Protein AF-A0A7G5ZMP6-F1 (afdb_monomer_lite)

Radius of gyration: 15.86 Å; chains: 1; bounding box: 44×34×43 Å

Secondary structure (DSSP, 8-state):
--------SSPPPTT----------PPTTPPP--EEEEEESS-EEEEEEEEEPPTT---SEEEEEEE-SS-EEEEEE--BTTEEEEEEEEE-SEEEEEEEE-TTSPPS-S-S--

pLDDT: mean 84.93, std 12.76, range [33.41, 96.06]

Sequence (114 aa):
MSGVVIALDDPVTVGETTLLEFTETFPAGYPPRQSAWHATSRPARETLIWVLFHPDAQPSWCEEYTETDDEYASVMRAVRSGSVHVARHGCGPGVLGVRWGYDADPKPGHSRDE

Foldseek 3Di:
DDDDDDDDPDDDDPPDDDDDDDDDDDDPPDDDAQKDKDADAAFDQKDKDKDAADPVGQFPWKKKWWDAPVDTDMDTDDDDPRMDMDMDGRHDNTMTMMGTHHPPDDDPDPDPPD

Structure (mmCIF, N/CA/C/O backbone):
data_AF-A0A7G5ZMP6-F1
#
_entry.id   AF-A0A7G5ZMP6-F1
#
loop_
_atom_site.group_PDB
_atom_site.id
_atom_site.type_symbol
_atom_site.label_atom_id
_atom_site.label_alt_id
_atom_site.label_comp_id
_atom_site.label_asym_id
_atom_site.label_entity_id
_atom_site.label_seq_id
_atom_site.pdbx_PDB_ins_code
_atom_site.Cartn_x
_atom_site.Cartn_y
_atom_site.Cartn_z
_atom_site.occupancy
_atom_site.B_iso_or_equiv
_atom_site.auth_seq_id
_atom_site.auth_comp_id
_atom_site.auth_asym_id
_atom_site.auth_atom_id
_atom_site.pdbx_PDB_model_num
ATOM 1 N N . MET A 1 1 ? -6.797 8.484 -9.911 1.00 48.75 1 MET A N 1
ATOM 2 C CA . MET A 1 1 ? -6.610 7.460 -8.865 1.00 48.75 1 MET A CA 1
ATOM 3 C C . MET A 1 1 ? -7.912 6.683 -8.769 1.00 48.75 1 MET A C 1
ATOM 5 O O . MET A 1 1 ? -8.960 7.312 -8.746 1.00 48.75 1 MET A O 1
ATOM 9 N N . SER A 1 2 ? -7.871 5.358 -8.819 1.00 62.59 2 SER A N 1
ATOM 10 C CA . SER A 1 2 ? -9.055 4.496 -8.708 1.00 62.59 2 SER A CA 1
ATOM 11 C C . SER A 1 2 ? -8.885 3.636 -7.464 1.00 62.59 2 SER A C 1
ATOM 13 O O . SER A 1 2 ? -7.859 2.969 -7.347 1.00 62.59 2 SER A O 1
ATOM 15 N N . GLY A 1 3 ? -9.853 3.680 -6.555 1.00 69.44 3 GLY A N 1
ATOM 16 C CA . GLY A 1 3 ? -9.887 2.870 -5.341 1.00 69.44 3 GLY A CA 1
ATOM 17 C C . GLY A 1 3 ? -11.291 2.319 -5.120 1.00 69.44 3 GLY A C 1
ATOM 18 O O . GLY A 1 3 ? -12.255 2.830 -5.693 1.00 69.44 3 GLY A O 1
ATOM 19 N N . VAL A 1 4 ? -11.392 1.272 -4.309 1.00 78.44 4 VAL A N 1
ATOM 20 C CA . VAL A 1 4 ? -12.668 0.709 -3.865 1.00 78.44 4 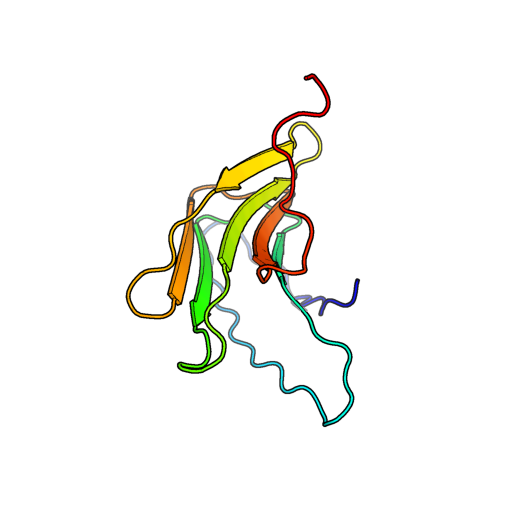VAL A CA 1
ATOM 21 C C . VAL A 1 4 ? -12.960 1.236 -2.467 1.00 78.44 4 VAL A C 1
ATOM 23 O O . VAL A 1 4 ? -12.108 1.179 -1.583 1.00 78.44 4 VAL A O 1
ATOM 26 N N . VAL A 1 5 ? -14.168 1.764 -2.275 1.00 82.81 5 VAL A N 1
ATOM 27 C CA . VAL A 1 5 ? -14.668 2.130 -0.949 1.00 82.81 5 VAL A CA 1
ATOM 28 C C . VAL A 1 5 ? -15.420 0.932 -0.399 1.00 82.81 5 VAL A C 1
ATOM 30 O O . VAL A 1 5 ? -16.399 0.488 -0.997 1.00 82.81 5 VAL A O 1
ATOM 33 N N . ILE A 1 6 ? -14.963 0.423 0.741 1.00 81.38 6 ILE A N 1
ATOM 34 C CA . ILE A 1 6 ? -15.673 -0.607 1.492 1.00 81.38 6 ILE A CA 1
ATOM 35 C C . ILE A 1 6 ? -16.401 0.096 2.633 1.00 81.38 6 ILE A C 1
ATOM 37 O O . ILE A 1 6 ? -15.770 0.608 3.556 1.00 81.38 6 ILE A O 1
ATOM 41 N N . ALA A 1 7 ? -17.726 0.150 2.538 1.00 85.19 7 ALA A N 1
ATOM 42 C CA . ALA A 1 7 ? -18.590 0.627 3.607 1.00 85.19 7 ALA A CA 1
ATOM 43 C C . ALA A 1 7 ? -19.211 -0.580 4.310 1.00 85.19 7 ALA A C 1
ATOM 45 O O . ALA A 1 7 ? -19.659 -1.518 3.655 1.00 85.19 7 ALA A O 1
ATOM 46 N N . LEU A 1 8 ? -19.212 -0.552 5.638 1.00 83.69 8 LEU A N 1
ATOM 47 C CA . LEU A 1 8 ? -19.947 -1.522 6.436 1.00 83.69 8 LEU A CA 1
ATOM 48 C C . LEU A 1 8 ? -21.384 -1.026 6.580 1.00 83.69 8 LEU A C 1
ATOM 50 O O . LEU A 1 8 ? -21.587 0.157 6.863 1.00 83.69 8 LEU A O 1
ATOM 54 N N . ASP A 1 9 ? -22.353 -1.921 6.388 1.00 85.88 9 ASP A N 1
ATOM 55 C CA . ASP A 1 9 ? -23.774 -1.598 6.561 1.00 85.88 9 ASP A CA 1
ATOM 56 C C . ASP A 1 9 ? -24.070 -1.168 8.008 1.00 85.88 9 ASP A C 1
ATOM 58 O O . ASP A 1 9 ? -24.819 -0.219 8.239 1.00 85.88 9 ASP A O 1
ATOM 62 N N . ASP A 1 10 ? -23.395 -1.809 8.967 1.00 86.94 10 ASP A N 1
ATOM 63 C CA . ASP A 1 10 ? -23.446 -1.492 10.391 1.00 86.94 10 ASP A CA 1
ATOM 64 C C . ASP A 1 10 ? -22.084 -0.983 10.906 1.00 86.94 10 ASP A C 1
ATOM 66 O O . ASP A 1 10 ? -21.024 -1.459 10.481 1.00 86.94 10 ASP A O 1
ATOM 70 N N . PRO A 1 11 ? -22.063 -0.021 11.847 1.00 83.19 11 PRO A N 1
ATOM 71 C CA . PRO A 1 11 ? -20.820 0.481 12.416 1.00 83.19 11 PRO A CA 1
ATOM 72 C C . PRO A 1 11 ? -20.165 -0.548 13.348 1.00 83.19 11 PRO A C 1
ATOM 74 O O . PRO A 1 11 ? -20.817 -1.087 14.236 1.00 83.19 11 PRO A O 1
ATOM 77 N N . VAL A 1 12 ? -18.842 -0.715 13.243 1.00 81.62 12 VAL A N 1
ATOM 78 C CA . VAL A 1 12 ? -18.056 -1.453 14.250 1.00 81.62 12 VAL A CA 1
ATOM 79 C C . VAL A 1 12 ? -17.993 -0.633 15.537 1.00 81.62 12 VAL A C 1
ATOM 81 O O . VAL A 1 12 ? -17.542 0.521 15.523 1.00 81.62 12 VAL A O 1
ATOM 84 N N . THR A 1 13 ? -18.443 -1.213 16.648 1.00 84.12 13 THR A N 1
ATOM 85 C CA . THR A 1 13 ? -18.421 -0.566 17.963 1.00 84.12 13 THR A CA 1
ATOM 86 C C . THR A 1 13 ? -17.115 -0.843 18.717 1.00 84.12 13 THR A C 1
ATOM 88 O O . THR A 1 13 ? -16.292 -1.675 18.329 1.00 84.12 13 THR A O 1
ATOM 91 N N . VAL A 1 14 ? -16.862 -0.088 19.791 1.00 80.12 14 VAL A N 1
ATOM 92 C CA . VAL A 1 14 ? -15.628 -0.225 20.581 1.00 80.12 14 VAL A CA 1
ATOM 93 C C . VAL A 1 14 ? -15.538 -1.633 21.174 1.00 80.12 14 VAL A C 1
ATOM 95 O O . VAL A 1 14 ? -16.412 -2.047 21.929 1.00 80.12 14 VAL A O 1
ATOM 98 N N . GLY A 1 15 ? -14.443 -2.336 20.878 1.00 82.25 15 GLY A N 1
ATOM 99 C CA . GLY A 1 15 ? -14.194 -3.704 21.347 1.00 82.25 15 GLY A CA 1
ATOM 100 C C . GLY A 1 15 ? -14.573 -4.792 20.340 1.00 82.25 15 GLY A C 1
ATOM 101 O O . GLY A 1 15 ? -14.169 -5.938 20.521 1.00 82.25 15 GLY A O 1
ATOM 102 N N . GLU A 1 16 ? -15.274 -4.445 19.261 1.00 82.88 16 GLU A N 1
ATOM 103 C CA . GLU A 1 16 ? -15.571 -5.373 18.171 1.00 82.88 16 GLU A CA 1
ATOM 104 C C . GLU A 1 16 ? -14.413 -5.464 17.170 1.00 82.88 16 GLU A C 1
ATOM 106 O O . GLU A 1 16 ? -13.534 -4.604 17.095 1.00 82.88 16 GLU A O 1
ATOM 111 N N . THR A 1 17 ? -14.386 -6.559 16.410 1.00 80.62 17 THR A N 1
ATOM 112 C CA . THR A 1 17 ? -13.385 -6.813 15.369 1.00 80.62 17 THR A CA 1
ATOM 113 C C . THR A 1 17 ? -14.098 -7.135 14.065 1.00 80.62 17 THR A C 1
ATOM 115 O O . THR A 1 17 ? -15.032 -7.930 14.039 1.00 80.62 17 THR A O 1
ATOM 118 N N . THR A 1 18 ? -13.641 -6.534 12.971 1.00 80.38 18 THR A N 1
ATOM 119 C CA . THR A 1 18 ? -14.083 -6.847 11.609 1.00 80.38 18 THR A CA 1
ATOM 120 C C . THR A 1 18 ? -12.852 -7.092 10.750 1.00 80.38 18 THR A C 1
ATOM 122 O O . THR A 1 18 ? -11.877 -6.349 10.846 1.00 80.38 18 THR A O 1
ATOM 125 N N . LEU A 1 19 ? -12.898 -8.142 9.930 1.00 80.06 19 LEU A N 1
ATOM 126 C CA . LEU A 1 19 ? -11.870 -8.457 8.943 1.00 80.06 19 LEU A CA 1
ATOM 127 C C . LEU A 1 19 ? -12.457 -8.260 7.548 1.00 80.06 19 LEU A C 1
ATOM 129 O O . LEU A 1 19 ? -13.545 -8.752 7.255 1.00 80.06 19 LEU A O 1
ATOM 133 N N . LEU A 1 20 ? -11.722 -7.542 6.703 1.00 76.56 20 LEU A N 1
ATOM 134 C CA . LEU A 1 20 ? -12.056 -7.318 5.303 1.00 76.56 20 LEU A CA 1
ATOM 135 C C . LEU A 1 20 ? -10.963 -7.946 4.442 1.00 76.56 20 LEU A C 1
ATOM 137 O O . LEU A 1 20 ? -9.807 -7.535 4.515 1.00 76.56 20 LEU A O 1
ATOM 141 N N . GLU A 1 21 ? -11.340 -8.922 3.623 1.00 78.25 21 GLU A N 1
ATOM 142 C CA . GLU A 1 21 ? -10.478 -9.510 2.601 1.00 78.25 21 GLU A CA 1
ATOM 143 C C . GLU A 1 21 ? -11.107 -9.249 1.233 1.00 78.25 21 GLU A C 1
ATOM 145 O O . GLU A 1 21 ? -12.290 -9.518 1.018 1.00 78.25 21 GLU A O 1
ATOM 150 N N . PHE A 1 22 ? -10.329 -8.694 0.308 1.00 74.50 22 PHE A N 1
ATOM 151 C CA . PHE A 1 22 ? -10.774 -8.439 -1.056 1.00 74.50 22 PHE A CA 1
ATOM 152 C C . PHE A 1 22 ? -9.651 -8.753 -2.042 1.00 74.50 22 PHE A C 1
ATOM 154 O O . PHE A 1 22 ? -8.470 -8.635 -1.728 1.00 74.50 22 PHE A O 1
ATOM 161 N N . THR A 1 23 ? -10.031 -9.158 -3.253 1.00 79.94 23 THR A N 1
ATOM 162 C CA . THR A 1 23 ? -9.107 -9.405 -4.364 1.00 79.94 23 THR A CA 1
ATOM 163 C C . THR A 1 23 ? -9.548 -8.571 -5.559 1.00 79.94 23 THR A C 1
ATOM 165 O O . THR A 1 23 ? -10.687 -8.686 -6.009 1.00 79.94 23 THR A O 1
ATOM 168 N N . GLU A 1 24 ? -8.648 -7.747 -6.096 1.00 77.25 24 GLU A N 1
ATOM 169 C CA . GLU A 1 24 ? -8.877 -7.007 -7.341 1.00 77.25 24 GLU A CA 1
ATOM 170 C C . GLU A 1 24 ? -8.222 -7.749 -8.512 1.00 77.25 24 GLU A C 1
ATOM 172 O O . GLU A 1 24 ? -7.032 -8.054 -8.481 1.00 77.25 24 GLU A O 1
ATOM 177 N N . THR A 1 25 ? -8.991 -8.033 -9.566 1.00 81.12 25 THR A N 1
ATOM 178 C CA . THR A 1 25 ? -8.463 -8.565 -10.833 1.00 81.12 25 THR A CA 1
ATOM 179 C C . THR A 1 25 ? -8.628 -7.514 -11.920 1.00 81.12 25 THR A C 1
ATOM 181 O O . THR A 1 25 ? -9.737 -7.042 -12.168 1.00 81.12 25 THR A O 1
ATOM 184 N N . PHE A 1 26 ? -7.532 -7.156 -12.588 1.00 78.81 26 PHE A N 1
ATOM 185 C CA . PHE A 1 26 ? -7.547 -6.168 -13.665 1.00 78.81 26 PHE A CA 1
ATOM 186 C C . PHE A 1 26 ? -7.639 -6.847 -15.036 1.00 78.81 26 PHE A C 1
ATOM 188 O O . PHE A 1 26 ? -6.896 -7.798 -15.291 1.00 78.81 26 PHE A O 1
ATOM 195 N N . PRO A 1 27 ? -8.521 -6.377 -15.937 1.00 83.38 27 PRO A N 1
ATOM 196 C CA . PRO A 1 27 ? -8.598 -6.908 -17.292 1.00 83.38 27 PRO A CA 1
ATOM 197 C C . PRO A 1 27 ? -7.371 -6.508 -18.125 1.00 83.38 27 PRO A C 1
ATOM 199 O O . PRO A 1 27 ? -6.655 -5.555 -17.812 1.00 83.38 27 PRO A O 1
ATOM 202 N N . ALA A 1 28 ? -7.154 -7.209 -19.240 1.00 84.75 28 ALA A N 1
ATOM 203 C CA . ALA A 1 28 ? -6.121 -6.836 -20.202 1.00 84.75 28 ALA A CA 1
ATOM 204 C C . ALA A 1 28 ? -6.331 -5.397 -20.713 1.00 84.75 28 ALA A C 1
ATOM 206 O O . ALA A 1 28 ? -7.455 -4.989 -21.006 1.00 84.75 28 ALA A O 1
ATOM 207 N N . GLY A 1 29 ? -5.243 -4.630 -20.819 1.00 82.12 29 GLY A N 1
ATOM 208 C CA . GLY A 1 29 ? -5.285 -3.223 -21.230 1.00 82.12 29 GLY A CA 1
ATOM 209 C C . GLY A 1 29 ? -5.687 -2.242 -20.123 1.00 82.12 29 GLY A C 1
ATOM 210 O O . GLY A 1 29 ? -5.735 -1.040 -20.380 1.00 82.12 29 GLY A O 1
ATOM 211 N N . TYR A 1 30 ? -5.946 -2.716 -18.896 1.00 77.00 30 TYR A N 1
ATOM 212 C CA . TYR A 1 30 ? -6.099 -1.821 -17.752 1.00 77.00 30 TYR A CA 1
ATOM 213 C C . TYR A 1 30 ? -4.790 -1.042 -17.516 1.00 77.00 30 TYR A C 1
ATOM 215 O O . TYR A 1 30 ? -3.713 -1.633 -17.646 1.00 77.00 30 TYR A O 1
ATOM 223 N N . PRO A 1 31 ? -4.846 0.263 -17.185 1.00 79.00 31 PRO A N 1
ATOM 224 C CA . PRO A 1 31 ? -3.639 1.054 -16.983 1.00 79.00 31 PRO A CA 1
ATOM 225 C C . PRO A 1 31 ? -2.722 0.439 -15.918 1.00 79.00 31 PRO A C 1
ATOM 227 O O . PRO A 1 31 ? -3.225 -0.027 -14.888 1.00 79.00 31 PRO A O 1
ATOM 230 N N . PRO A 1 32 ? -1.392 0.460 -16.118 1.00 79.31 32 PRO A N 1
ATOM 231 C CA . PRO A 1 32 ? -0.464 -0.021 -15.109 1.00 79.31 32 PRO A CA 1
ATOM 232 C C . PRO A 1 32 ? -0.648 0.784 -13.820 1.00 79.31 32 PRO A C 1
ATOM 234 O O . PRO A 1 32 ? -0.687 2.015 -13.833 1.00 79.31 32 PRO A O 1
ATOM 237 N N . ARG A 1 33 ? -0.769 0.077 -12.696 1.00 84.62 33 ARG A N 1
ATOM 238 C CA . ARG A 1 33 ? -0.724 0.669 -11.360 1.00 84.62 33 ARG A CA 1
ATOM 239 C C . ARG A 1 33 ? 0.616 0.322 -10.735 1.00 84.62 33 ARG A C 1
ATOM 241 O O . ARG A 1 33 ? 0.985 -0.847 -10.679 1.00 84.62 33 ARG A O 1
ATOM 248 N N . GLN A 1 34 ? 1.314 1.342 -10.256 1.00 90.81 34 GLN A N 1
ATOM 249 C CA . GLN A 1 34 ? 2.581 1.190 -9.544 1.00 90.81 34 GLN A CA 1
ATOM 250 C C . GLN A 1 34 ? 2.450 1.616 -8.077 1.00 90.81 34 GLN A C 1
ATOM 252 O O . GLN A 1 34 ? 3.364 2.181 -7.479 1.00 90.81 34 GLN A O 1
ATOM 257 N N . SER A 1 35 ? 1.263 1.407 -7.508 1.00 92.50 35 SER A N 1
ATOM 258 C CA . SER A 1 35 ? 0.991 1.668 -6.104 1.00 92.50 35 SER A CA 1
ATOM 259 C C . SER A 1 35 ? -0.117 0.772 -5.557 1.00 92.50 35 SER A C 1
ATOM 261 O O . SER A 1 35 ? -1.011 0.335 -6.284 1.00 92.50 35 SER A O 1
ATOM 263 N N . ALA A 1 36 ? -0.044 0.524 -4.253 1.00 91.94 36 ALA A N 1
ATOM 264 C CA . ALA A 1 36 ? -1.059 -0.120 -3.436 1.00 91.94 36 ALA A CA 1
ATOM 265 C C . ALA A 1 36 ? -1.195 0.689 -2.144 1.00 91.94 36 ALA A C 1
ATOM 267 O O . ALA A 1 36 ? -0.192 1.028 -1.518 1.00 91.94 36 ALA A O 1
ATOM 268 N N . TRP A 1 37 ? -2.416 1.032 -1.753 1.00 92.62 37 TRP A N 1
ATOM 269 C CA . TRP A 1 37 ? -2.661 1.872 -0.585 1.00 92.62 37 TRP A CA 1
ATOM 270 C C . TRP A 1 37 ? -3.986 1.518 0.075 1.00 92.62 37 TRP A C 1
ATOM 272 O O . TRP A 1 37 ? -4.882 0.955 -0.551 1.00 92.62 37 TRP A O 1
ATOM 282 N N . HIS A 1 38 ? -4.093 1.864 1.351 1.00 90.94 38 HIS A N 1
ATOM 283 C CA . HIS A 1 38 ? -5.307 1.749 2.135 1.00 90.94 38 HIS A CA 1
ATOM 284 C C . HIS A 1 38 ? -5.548 3.070 2.861 1.00 90.94 38 HIS A C 1
ATOM 286 O O . HIS A 1 38 ? -4.666 3.563 3.568 1.00 90.94 38 HIS A O 1
ATOM 292 N N . ALA A 1 39 ? -6.735 3.642 2.665 1.00 91.25 39 ALA A N 1
ATOM 293 C CA . ALA A 1 39 ? -7.180 4.832 3.373 1.00 91.25 39 ALA A CA 1
ATOM 294 C C . ALA A 1 39 ? -8.220 4.439 4.419 1.00 91.25 39 ALA A C 1
ATOM 296 O O . ALA A 1 39 ? -9.156 3.699 4.115 1.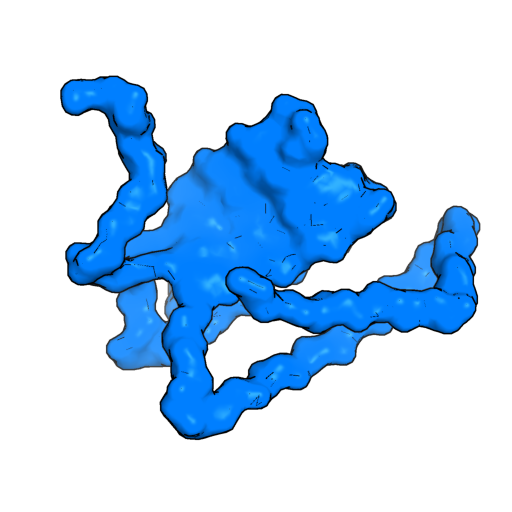00 91.25 39 ALA A O 1
ATOM 297 N N . THR A 1 40 ? -8.075 4.968 5.629 1.00 88.56 40 THR A N 1
ATOM 298 C CA . THR A 1 40 ? -9.034 4.768 6.712 1.00 88.56 40 THR A CA 1
ATOM 299 C C . THR A 1 40 ? -9.502 6.107 7.265 1.00 88.56 40 THR A C 1
ATOM 301 O O . THR A 1 40 ? -8.708 7.015 7.510 1.00 88.56 40 THR A O 1
ATOM 304 N N . SER A 1 41 ? -10.809 6.231 7.492 1.00 87.50 41 SER A N 1
ATOM 305 C CA . SER A 1 41 ? -11.419 7.413 8.110 1.00 87.50 41 SER A CA 1
ATOM 306 C C . SER A 1 41 ? -11.412 7.359 9.642 1.00 87.50 41 SER A C 1
ATOM 308 O O . SER A 1 41 ? -11.830 8.311 10.298 1.00 87.50 41 SER A O 1
ATOM 310 N N . ARG A 1 42 ? -10.984 6.235 10.229 1.00 83.81 42 ARG A N 1
ATOM 311 C CA . ARG A 1 42 ? -10.872 6.025 11.678 1.00 83.81 42 ARG A CA 1
ATOM 312 C C . ARG A 1 42 ? -9.536 5.356 12.011 1.00 83.81 42 ARG A C 1
ATOM 314 O O . ARG A 1 42 ? -9.027 4.612 11.175 1.00 83.81 42 ARG A O 1
ATOM 321 N N . PRO A 1 43 ? -8.987 5.553 13.221 1.00 84.31 43 PRO A N 1
ATOM 322 C CA . PRO A 1 43 ? -7.799 4.824 13.645 1.00 84.31 43 PRO A CA 1
ATOM 323 C C . PRO A 1 43 ? -8.015 3.310 13.554 1.00 84.31 43 PRO A C 1
ATOM 325 O O . PRO A 1 43 ? -8.916 2.757 14.189 1.00 84.31 43 PRO A O 1
ATOM 328 N N . ALA A 1 44 ? -7.178 2.642 12.770 1.00 84.88 44 ALA A N 1
ATOM 329 C CA . ALA A 1 44 ? -7.063 1.197 12.734 1.00 84.88 44 ALA A CA 1
ATOM 330 C C . ALA A 1 44 ? -5.988 0.754 13.731 1.00 84.88 44 ALA A C 1
ATOM 332 O O . ALA A 1 44 ? -4.927 1.374 13.857 1.00 84.88 44 ALA A O 1
ATOM 333 N N . ARG A 1 45 ? -6.237 -0.353 14.441 1.00 85.25 45 ARG A N 1
ATOM 334 C CA . ARG A 1 45 ? -5.242 -0.926 15.361 1.00 85.25 45 ARG A CA 1
ATOM 335 C C . ARG A 1 45 ? -3.960 -1.300 14.621 1.00 85.25 45 ARG A C 1
ATOM 337 O O . ARG A 1 45 ? -2.869 -1.065 15.137 1.00 85.25 45 ARG A O 1
ATOM 344 N N . GLU A 1 46 ? -4.108 -1.876 13.437 1.00 87.88 46 GLU A N 1
ATOM 345 C CA . GLU A 1 46 ? -3.019 -2.272 12.559 1.00 87.88 46 GLU A CA 1
ATOM 346 C C . GLU A 1 46 ? -3.487 -2.218 11.103 1.00 87.88 46 GLU A C 1
ATOM 348 O O . GLU A 1 46 ? -4.608 -2.624 10.800 1.00 87.88 46 GLU A O 1
ATOM 353 N N . THR A 1 47 ? -2.613 -1.738 10.221 1.00 89.38 47 THR A N 1
ATOM 354 C CA . THR A 1 47 ? -2.782 -1.799 8.768 1.00 89.38 47 THR A CA 1
ATOM 355 C C . THR A 1 47 ? -1.528 -2.411 8.163 1.00 89.38 47 THR A C 1
ATOM 357 O O . THR A 1 47 ? -0.410 -1.994 8.482 1.00 89.38 47 THR A O 1
ATOM 360 N N . LEU A 1 48 ? -1.721 -3.380 7.272 1.00 91.25 48 LEU A N 1
ATOM 361 C CA . LEU A 1 48 ? -0.662 -4.101 6.580 1.00 91.25 48 LEU A CA 1
ATOM 362 C C . LEU A 1 48 ? -0.890 -4.019 5.073 1.00 91.25 48 LEU A C 1
ATOM 364 O O . LEU A 1 48 ? -1.988 -4.289 4.593 1.00 91.25 48 LEU A O 1
ATOM 368 N N . ILE A 1 49 ? 0.160 -3.681 4.327 1.00 93.12 49 ILE A N 1
ATOM 369 C CA . ILE A 1 49 ? 0.186 -3.804 2.869 1.00 93.12 49 ILE A CA 1
ATOM 370 C C . ILE A 1 49 ? 1.374 -4.683 2.500 1.00 93.12 49 ILE A C 1
ATOM 372 O O . ILE A 1 49 ? 2.521 -4.391 2.846 1.00 93.12 49 ILE A O 1
ATOM 376 N N . TRP A 1 50 ? 1.089 -5.756 1.770 1.00 94.38 50 TRP A N 1
ATOM 377 C CA . TRP A 1 50 ? 2.090 -6.647 1.208 1.00 94.38 50 TRP A CA 1
ATOM 378 C C . TRP A 1 50 ? 1.913 -6.704 -0.304 1.00 94.38 50 TRP A C 1
ATOM 380 O O . TRP A 1 50 ? 0.847 -7.060 -0.800 1.00 94.38 50 TRP A O 1
ATOM 390 N N . VAL A 1 51 ? 2.963 -6.331 -1.031 1.00 93.81 51 VAL A N 1
ATOM 391 C CA . VAL A 1 51 ? 2.989 -6.386 -2.493 1.00 93.81 51 VAL A CA 1
ATOM 392 C C . VAL A 1 51 ? 3.985 -7.455 -2.914 1.00 93.81 51 VAL A C 1
ATOM 394 O O . VAL A 1 51 ? 5.165 -7.377 -2.564 1.00 93.81 51 VAL A O 1
ATOM 397 N N . LEU A 1 52 ? 3.503 -8.444 -3.667 1.00 94.50 52 LEU A N 1
ATOM 398 C CA . LEU A 1 52 ? 4.317 -9.473 -4.308 1.00 94.50 52 LEU A CA 1
ATOM 399 C C . LEU A 1 52 ? 4.523 -9.102 -5.780 1.00 94.50 52 LEU A C 1
ATOM 401 O O . LEU A 1 52 ? 3.557 -8.945 -6.526 1.00 94.50 52 LEU A O 1
ATOM 405 N N . PHE A 1 53 ? 5.777 -8.973 -6.198 1.00 93.00 53 PHE A N 1
ATOM 406 C CA . PHE A 1 53 ? 6.135 -8.635 -7.570 1.00 93.00 53 PHE A CA 1
ATOM 407 C C . PHE A 1 53 ? 6.349 -9.894 -8.406 1.00 93.00 53 PHE A C 1
ATOM 409 O O . PHE A 1 53 ? 6.868 -10.903 -7.924 1.00 93.00 53 PHE A O 1
ATOM 416 N N . HIS A 1 54 ? 5.997 -9.814 -9.689 1.00 91.12 54 HIS A N 1
ATOM 417 C CA . HIS A 1 54 ? 6.328 -10.864 -10.648 1.00 91.12 54 HIS A CA 1
ATOM 418 C C . HIS A 1 54 ? 7.861 -11.040 -10.720 1.00 91.12 54 HIS A C 1
ATOM 420 O O . HIS A 1 54 ? 8.579 -10.034 -10.704 1.00 91.12 54 HIS A O 1
ATOM 426 N N . PRO A 1 55 ? 8.394 -12.276 -10.817 1.00 92.19 55 PRO A N 1
ATOM 427 C CA . PRO A 1 55 ? 9.841 -12.520 -10.848 1.00 92.19 55 PRO A CA 1
ATOM 428 C C . PRO A 1 55 ? 10.561 -11.738 -11.955 1.00 92.19 55 PRO A C 1
ATOM 430 O O . PRO A 1 55 ? 11.640 -11.207 -11.710 1.00 92.19 55 PRO A O 1
ATOM 433 N N . ASP A 1 56 ? 9.921 -11.580 -13.115 1.00 92.56 56 ASP A N 1
ATOM 434 C CA . ASP A 1 56 ? 10.482 -10.859 -14.271 1.00 92.56 56 ASP A CA 1
ATOM 435 C C . ASP A 1 56 ? 10.185 -9.347 -14.285 1.00 92.56 56 ASP A C 1
ATOM 437 O O . ASP A 1 56 ? 10.542 -8.657 -15.236 1.00 92.56 56 ASP A O 1
ATOM 441 N N . ALA A 1 57 ? 9.508 -8.816 -13.262 1.00 89.69 57 ALA A N 1
ATOM 442 C CA . ALA A 1 57 ? 9.117 -7.404 -13.190 1.00 89.69 57 ALA A CA 1
ATOM 443 C C . ALA A 1 57 ? 9.386 -6.804 -11.801 1.00 89.69 57 ALA A C 1
ATOM 445 O O . ALA A 1 57 ? 8.535 -6.119 -11.225 1.00 89.69 57 ALA A O 1
ATOM 446 N N . GLN A 1 58 ? 10.576 -7.077 -11.260 1.00 93.75 58 GLN A N 1
ATOM 447 C CA . GLN A 1 58 ? 11.039 -6.485 -10.004 1.00 93.75 58 GLN A CA 1
ATOM 448 C C . GLN A 1 58 ? 11.221 -4.968 -10.161 1.00 93.75 58 GLN A C 1
ATOM 450 O O . GLN A 1 58 ? 11.834 -4.534 -11.139 1.00 93.75 58 GLN A O 1
ATOM 455 N N . PRO A 1 59 ? 10.709 -4.147 -9.230 1.00 95.00 59 PRO A N 1
ATOM 456 C CA . PRO A 1 59 ? 10.869 -2.705 -9.319 1.00 95.00 59 PRO A CA 1
ATOM 457 C C . PRO A 1 59 ? 12.293 -2.283 -8.947 1.00 95.00 59 PRO A C 1
ATOM 459 O O . PRO A 1 59 ? 12.934 -2.867 -8.071 1.00 95.00 59 PRO A O 1
ATOM 462 N N . SER A 1 60 ? 12.762 -1.212 -9.576 1.00 93.81 60 SER A N 1
ATOM 463 C CA . SER A 1 60 ? 14.062 -0.597 -9.292 1.00 93.81 60 SER A CA 1
ATOM 464 C C . SER A 1 60 ? 14.062 0.176 -7.978 1.00 93.81 60 SER A C 1
ATOM 466 O O . SER A 1 60 ? 15.112 0.434 -7.383 1.00 93.81 60 SER A O 1
ATOM 468 N N . TRP A 1 61 ? 12.881 0.592 -7.529 1.00 93.88 61 TRP A N 1
ATOM 469 C CA . TRP A 1 61 ? 12.700 1.296 -6.275 1.00 93.88 61 TRP A CA 1
ATOM 470 C C . TRP A 1 61 ? 11.299 1.061 -5.711 1.00 93.88 61 TRP A C 1
ATOM 472 O O . TRP A 1 61 ? 10.324 0.903 -6.445 1.00 93.88 61 TRP A O 1
ATOM 482 N N . CYS A 1 62 ? 11.199 1.057 -4.385 1.00 95.94 62 CYS A N 1
ATOM 483 C CA . CYS A 1 62 ? 9.933 1.082 -3.667 1.00 95.94 62 CYS A CA 1
ATOM 484 C C . CYS A 1 62 ? 9.990 2.150 -2.588 1.00 95.94 62 CYS A C 1
ATOM 486 O O . CYS A 1 62 ? 11.015 2.342 -1.936 1.00 95.94 62 CYS A O 1
ATOM 488 N N . GLU A 1 63 ? 8.866 2.802 -2.369 1.00 95.94 63 GLU A N 1
ATOM 489 C CA . GLU A 1 63 ? 8.698 3.813 -1.350 1.00 95.94 63 GLU A CA 1
ATOM 490 C C . GLU A 1 63 ? 7.407 3.536 -0.593 1.00 95.94 63 GLU A C 1
ATOM 492 O O . GLU A 1 63 ? 6.350 3.293 -1.177 1.00 95.94 63 GLU A O 1
ATOM 497 N N . GLU A 1 64 ? 7.511 3.562 0.724 1.00 95.50 64 GLU A N 1
ATOM 498 C CA . GLU A 1 64 ? 6.362 3.624 1.606 1.00 95.50 64 GLU A CA 1
ATOM 499 C C . GLU A 1 64 ? 6.027 5.090 1.861 1.00 95.50 64 GLU A C 1
ATOM 501 O O . GLU A 1 64 ? 6.934 5.893 2.081 1.00 95.50 64 GLU A O 1
ATOM 506 N N . TYR A 1 65 ? 4.745 5.430 1.869 1.00 94.94 65 TYR A N 1
ATOM 507 C CA . TYR A 1 65 ? 4.284 6.758 2.241 1.00 94.94 65 TYR A CA 1
ATOM 508 C C . TYR A 1 65 ? 3.083 6.684 3.178 1.00 94.94 65 TYR A C 1
ATOM 510 O O . TYR A 1 65 ? 2.275 5.753 3.127 1.00 94.94 65 TYR A O 1
ATOM 518 N N . THR A 1 66 ? 2.978 7.688 4.035 1.00 94.12 66 THR A N 1
ATOM 519 C CA . THR A 1 66 ? 1.823 7.947 4.884 1.00 94.12 66 THR A CA 1
ATOM 520 C C . THR A 1 66 ? 1.356 9.371 4.669 1.00 94.12 66 THR A C 1
ATOM 522 O O . THR A 1 66 ? 2.177 10.279 4.550 1.00 94.12 66 THR A O 1
ATOM 525 N N . GLU A 1 67 ? 0.045 9.555 4.643 1.00 93.94 67 GLU A N 1
ATOM 526 C CA . GLU A 1 67 ? -0.589 10.860 4.481 1.00 93.94 67 GLU A CA 1
ATOM 527 C C . GLU A 1 67 ? -1.702 10.994 5.519 1.00 93.94 67 GLU A C 1
ATOM 529 O O . GLU A 1 67 ? -2.619 10.174 5.562 1.00 93.94 67 GLU A O 1
ATOM 534 N N . THR A 1 68 ? -1.601 11.999 6.376 1.00 91.31 68 THR A N 1
ATOM 535 C CA . THR A 1 68 ? -2.643 12.433 7.310 1.00 91.31 68 THR A CA 1
ATOM 536 C C . THR A 1 68 ? -2.953 13.906 7.045 1.00 91.31 68 THR A C 1
ATOM 538 O O . THR A 1 68 ? -2.283 14.547 6.234 1.00 91.31 68 THR A O 1
ATOM 541 N N . ASP A 1 69 ? -3.948 14.461 7.737 1.00 89.62 69 ASP A N 1
ATOM 542 C CA . ASP A 1 69 ? -4.249 15.896 7.636 1.00 89.62 69 ASP A CA 1
ATOM 543 C C . ASP A 1 69 ? -3.072 16.777 8.107 1.00 89.62 69 ASP A C 1
ATOM 545 O O . ASP A 1 69 ? -2.919 17.906 7.641 1.00 89.62 69 ASP A O 1
ATOM 549 N N . ASP A 1 70 ? -2.229 16.252 9.002 1.00 89.75 70 ASP A N 1
ATOM 550 C CA . ASP A 1 70 ? -1.134 16.990 9.640 1.00 89.75 70 ASP A CA 1
ATOM 551 C C . ASP A 1 70 ? 0.238 16.717 9.002 1.00 89.75 70 ASP A C 1
ATOM 553 O O . ASP A 1 70 ? 1.139 17.555 9.080 1.00 89.75 70 ASP A O 1
ATOM 557 N N . GLU A 1 71 ? 0.432 15.539 8.401 1.00 90.62 71 GLU A N 1
ATOM 558 C CA . GLU A 1 71 ? 1.753 15.064 7.997 1.00 90.62 71 GLU A CA 1
ATOM 559 C C . GLU A 1 71 ? 1.713 14.240 6.708 1.00 90.62 71 GLU A C 1
ATOM 561 O O . GLU A 1 71 ? 0.904 13.329 6.527 1.00 90.62 71 GLU A O 1
ATOM 566 N N . TYR A 1 72 ? 2.685 14.508 5.837 1.00 93.44 72 TYR A N 1
ATOM 567 C CA . TYR A 1 72 ? 3.093 13.585 4.790 1.00 93.44 72 TYR A CA 1
ATOM 568 C C . TYR A 1 72 ? 4.509 13.105 5.093 1.00 93.44 72 TYR A C 1
ATOM 570 O O . TYR A 1 72 ? 5.433 13.912 5.217 1.00 93.44 72 TYR A O 1
ATOM 578 N N . ALA A 1 73 ? 4.691 11.792 5.160 1.00 92.75 73 ALA A N 1
ATOM 579 C CA . ALA A 1 73 ? 5.996 11.180 5.354 1.00 92.75 73 ALA A CA 1
ATOM 580 C C . ALA A 1 73 ? 6.197 10.069 4.332 1.00 92.75 73 ALA A C 1
ATOM 582 O O . ALA A 1 73 ? 5.276 9.312 4.024 1.00 92.75 73 ALA A O 1
ATOM 583 N N . SER A 1 74 ? 7.414 9.941 3.814 1.00 94.94 74 SER A N 1
ATOM 584 C CA . SER A 1 74 ? 7.761 8.841 2.929 1.00 94.94 74 SER A CA 1
ATOM 585 C C . SER A 1 74 ? 9.185 8.362 3.147 1.00 94.94 74 SER A C 1
ATOM 587 O O . SER A 1 74 ? 10.043 9.073 3.672 1.00 94.94 74 SER A O 1
ATOM 589 N N . VAL A 1 75 ? 9.421 7.095 2.825 1.00 94.81 75 VAL A N 1
ATOM 590 C CA . VAL A 1 75 ? 10.697 6.443 3.092 1.00 94.81 75 VAL A CA 1
ATOM 591 C C . VAL A 1 75 ? 10.916 5.273 2.141 1.00 94.81 75 VAL A C 1
ATOM 593 O O . VAL A 1 75 ? 10.040 4.433 1.917 1.00 94.81 75 VAL A O 1
ATOM 596 N N . MET A 1 76 ? 12.133 5.191 1.606 1.00 95.19 76 MET A N 1
ATOM 597 C CA . MET A 1 76 ? 12.521 4.115 0.704 1.00 95.19 76 MET A CA 1
ATOM 598 C C . MET A 1 76 ? 12.463 2.749 1.394 1.00 95.19 76 MET A C 1
ATOM 600 O O . MET A 1 76 ? 12.800 2.578 2.573 1.00 95.19 76 MET A O 1
ATOM 604 N N . ARG A 1 77 ? 12.039 1.748 0.628 1.00 95.00 77 ARG A N 1
ATOM 605 C CA . ARG A 1 77 ? 11.969 0.347 1.032 1.00 95.00 77 ARG A CA 1
ATOM 606 C C . ARG A 1 77 ? 12.759 -0.499 0.049 1.00 95.00 77 ARG A C 1
ATOM 608 O O . ARG A 1 77 ? 12.665 -0.328 -1.162 1.00 95.00 77 ARG A O 1
ATOM 615 N N . ALA A 1 78 ? 13.535 -1.432 0.588 1.00 93.06 78 ALA A N 1
ATOM 616 C CA . ALA A 1 78 ? 14.176 -2.457 -0.217 1.00 93.06 78 ALA A CA 1
ATOM 617 C C . ALA A 1 78 ? 13.174 -3.578 -0.502 1.00 93.06 78 ALA A C 1
ATOM 619 O O . ALA A 1 78 ? 12.511 -4.060 0.419 1.00 93.06 78 ALA A O 1
ATOM 620 N N . VAL A 1 79 ? 13.122 -4.035 -1.751 1.00 93.38 79 VAL A N 1
ATOM 621 C CA . VAL A 1 79 ? 12.441 -5.284 -2.095 1.00 93.38 79 VAL A CA 1
ATOM 622 C C . VAL A 1 79 ? 13.267 -6.449 -1.571 1.00 93.38 79 VAL A C 1
ATOM 624 O O . VAL A 1 79 ? 14.480 -6.513 -1.778 1.00 93.38 79 VAL A O 1
ATOM 627 N N . ARG A 1 80 ? 12.617 -7.380 -0.874 1.00 91.69 80 ARG A N 1
ATOM 628 C CA . ARG A 1 80 ? 13.245 -8.600 -0.360 1.00 91.69 80 ARG A CA 1
ATOM 629 C C . ARG A 1 80 ? 12.405 -9.796 -0.771 1.00 91.69 80 ARG A C 1
ATOM 631 O O . ARG A 1 80 ? 11.185 -9.783 -0.621 1.00 91.69 80 ARG A O 1
ATOM 638 N N . SER A 1 81 ? 13.064 -10.817 -1.315 1.00 92.81 81 SER A N 1
ATOM 639 C CA . SER A 1 81 ? 12.404 -12.044 -1.782 1.00 92.81 81 SER A CA 1
ATOM 640 C C . SER A 1 81 ? 11.226 -11.770 -2.731 1.00 92.81 81 SER A C 1
ATOM 642 O O . SER A 1 81 ? 10.169 -12.378 -2.608 1.00 92.81 81 SER A O 1
ATOM 644 N N . GLY A 1 82 ? 11.391 -10.803 -3.641 1.00 93.62 82 GLY A N 1
ATOM 645 C CA . GLY A 1 82 ? 10.368 -10.428 -4.619 1.00 93.62 82 GLY A CA 1
ATOM 646 C C . GLY A 1 82 ? 9.163 -9.676 -4.051 1.00 93.62 82 GLY A C 1
ATOM 647 O O . GLY A 1 82 ? 8.145 -9.582 -4.729 1.00 93.62 82 GLY A O 1
ATOM 648 N N . SER A 1 83 ? 9.240 -9.154 -2.825 1.00 95.38 83 SER A N 1
ATOM 649 C CA . SER A 1 83 ? 8.122 -8.449 -2.200 1.00 95.38 83 SER A CA 1
ATOM 650 C C . SER A 1 83 ? 8.539 -7.243 -1.361 1.00 95.38 83 SER A C 1
ATOM 652 O O . SER A 1 83 ? 9.701 -7.097 -0.969 1.00 95.38 83 SER A O 1
ATOM 654 N N . VAL A 1 84 ? 7.565 -6.386 -1.065 1.00 96.06 84 VAL A N 1
ATOM 655 C CA . VAL A 1 84 ? 7.673 -5.314 -0.071 1.00 96.06 84 VAL A CA 1
ATOM 656 C C . VAL A 1 84 ? 6.502 -5.407 0.897 1.00 96.06 84 VAL A C 1
ATOM 658 O O . VAL A 1 84 ? 5.361 -5.629 0.494 1.00 96.06 84 VAL A O 1
ATOM 661 N N . HIS A 1 85 ? 6.800 -5.257 2.182 1.00 93.81 85 HIS A N 1
ATOM 662 C CA . HIS A 1 85 ? 5.832 -5.346 3.264 1.00 93.81 85 HIS A CA 1
ATOM 663 C C . HIS A 1 85 ? 5.940 -4.090 4.123 1.00 93.81 85 HIS A C 1
ATOM 665 O O . HIS A 1 85 ? 7.033 -3.722 4.561 1.00 93.81 85 HIS A O 1
ATOM 671 N N . VAL A 1 86 ? 4.801 -3.442 4.349 1.00 93.50 86 VAL A N 1
ATOM 672 C CA . VAL A 1 86 ? 4.673 -2.297 5.242 1.00 93.50 86 VAL A CA 1
ATOM 673 C C . VAL A 1 86 ? 3.574 -2.583 6.254 1.00 93.50 86 VAL A C 1
ATOM 675 O O . VAL A 1 86 ? 2.467 -2.978 5.894 1.00 93.50 86 VAL A O 1
ATOM 678 N N . ALA A 1 87 ? 3.901 -2.400 7.527 1.00 91.88 87 ALA A N 1
ATOM 679 C CA . ALA A 1 87 ? 2.979 -2.560 8.639 1.00 91.88 87 ALA A CA 1
ATOM 680 C C . ALA A 1 87 ? 3.021 -1.301 9.503 1.00 91.88 87 ALA A C 1
ATOM 682 O O . ALA A 1 87 ? 4.088 -0.708 9.722 1.00 91.88 87 ALA A O 1
ATOM 683 N N . ARG A 1 88 ? 1.852 -0.874 9.977 1.00 90.12 88 ARG A N 1
ATOM 684 C CA . ARG A 1 88 ? 1.704 0.244 10.907 1.00 90.12 88 ARG A CA 1
ATOM 685 C C . ARG A 1 88 ? 0.669 -0.074 11.966 1.00 90.12 88 ARG A C 1
ATOM 687 O O . ARG A 1 88 ? -0.447 -0.460 11.642 1.00 90.12 88 ARG A O 1
ATOM 694 N N . HIS A 1 89 ? 1.039 0.157 13.220 1.00 89.69 89 HIS A N 1
ATOM 695 C CA . HIS A 1 89 ? 0.112 0.145 14.345 1.00 89.69 89 HIS A CA 1
ATOM 696 C C . HIS A 1 89 ? -0.466 1.544 14.566 1.00 89.69 89 HIS A C 1
ATOM 698 O O . HIS A 1 89 ? 0.231 2.531 14.338 1.00 89.69 89 HIS A O 1
ATOM 704 N N . GLY A 1 90 ? -1.717 1.624 15.026 1.00 85.50 90 GLY A N 1
ATOM 705 C CA . GLY A 1 90 ? -2.389 2.902 15.290 1.00 85.50 90 GLY A CA 1
ATOM 706 C C . GLY A 1 90 ? -2.504 3.783 14.043 1.00 85.50 90 GLY A C 1
ATOM 707 O O . GLY A 1 90 ? -2.284 4.986 14.117 1.00 85.50 90 GLY A O 1
ATOM 708 N N . CYS A 1 91 ? -2.768 3.174 12.885 1.00 82.06 91 CYS A N 1
ATOM 709 C CA . CYS A 1 91 ? -2.777 3.862 11.601 1.00 82.06 91 CYS A CA 1
ATOM 710 C C . CYS A 1 91 ? -4.074 4.659 11.412 1.00 82.06 91 CYS A C 1
ATOM 712 O O . CYS A 1 91 ? -5.168 4.099 11.474 1.00 82.06 91 CYS A O 1
ATOM 714 N N . GLY A 1 92 ? -3.938 5.949 11.111 1.00 83.06 92 GLY A N 1
ATOM 715 C CA . GLY A 1 92 ? -5.021 6.815 10.657 1.00 83.06 92 GLY A CA 1
ATOM 716 C C . GLY A 1 92 ? -5.700 7.663 11.747 1.00 83.06 92 GLY A C 1
ATOM 717 O O . GLY A 1 92 ? -5.391 7.507 12.930 1.00 83.06 92 GLY A O 1
ATOM 718 N N . PRO A 1 93 ? -6.645 8.548 11.366 1.00 91.94 93 PRO A N 1
ATOM 719 C CA . PRO A 1 93 ? -7.190 8.732 10.012 1.00 91.94 93 PRO A CA 1
ATOM 720 C C . PRO A 1 93 ? -6.136 9.147 8.977 1.00 91.94 93 PRO A C 1
ATOM 722 O O . PRO A 1 93 ? -5.201 9.871 9.311 1.00 91.94 93 PRO A O 1
ATOM 725 N N . GLY A 1 94 ? -6.247 8.641 7.748 1.00 93.19 94 GLY A N 1
ATOM 726 C CA . GLY A 1 94 ? -5.272 8.908 6.687 1.00 93.19 94 GLY A CA 1
ATOM 727 C C . GLY A 1 94 ? -5.020 7.721 5.759 1.00 93.19 94 GLY A C 1
ATOM 728 O O . GLY A 1 94 ? -5.799 6.766 5.712 1.00 93.19 94 GLY A O 1
ATOM 729 N N . VAL A 1 95 ? -3.914 7.789 5.022 1.00 93.88 95 VAL A N 1
ATOM 730 C CA . VAL A 1 95 ? -3.473 6.811 4.025 1.00 93.88 95 VAL A CA 1
ATOM 731 C C . VAL A 1 95 ? -2.175 6.154 4.478 1.00 93.88 95 VAL A C 1
ATOM 733 O O . VAL A 1 95 ? -1.228 6.832 4.869 1.00 93.88 95 VAL A O 1
ATOM 736 N N . LEU A 1 96 ? -2.109 4.830 4.356 1.00 94.62 96 LEU A N 1
ATOM 737 C CA . LEU A 1 96 ? -0.858 4.081 4.269 1.00 94.62 96 LEU A CA 1
ATOM 738 C C . LEU A 1 96 ? -0.719 3.568 2.840 1.00 94.62 96 LEU A C 1
ATOM 740 O O . LEU A 1 96 ? -1.657 2.977 2.304 1.00 94.62 96 LEU A O 1
ATOM 744 N N . GLY A 1 97 ? 0.441 3.764 2.227 1.00 94.94 97 GLY A N 1
ATOM 745 C CA . GLY A 1 97 ? 0.674 3.337 0.860 1.00 94.94 97 GLY A CA 1
ATOM 746 C C . GLY A 1 97 ? 2.084 2.847 0.596 1.00 94.94 97 GLY A C 1
ATOM 747 O O . GLY A 1 97 ? 3.047 3.175 1.287 1.00 94.94 97 GLY A O 1
ATOM 748 N N . VAL A 1 98 ? 2.183 2.055 -0.462 1.00 95.62 98 VAL A N 1
ATOM 749 C CA . VAL A 1 98 ? 3.422 1.679 -1.123 1.00 95.62 98 VAL A CA 1
ATOM 750 C C . VAL A 1 98 ? 3.297 2.081 -2.578 1.00 95.62 98 VAL A C 1
ATOM 752 O O . VAL A 1 98 ? 2.300 1.773 -3.230 1.00 95.62 98 VAL A O 1
ATOM 755 N N . ARG A 1 99 ? 4.320 2.740 -3.105 1.00 95.31 99 ARG A N 1
ATOM 756 C CA . ARG A 1 99 ? 4.495 2.943 -4.539 1.00 95.31 99 ARG A CA 1
ATOM 757 C C . ARG A 1 99 ? 5.854 2.439 -4.978 1.00 95.31 99 ARG A C 1
ATOM 759 O O . ARG A 1 99 ? 6.784 2.338 -4.181 1.00 95.31 99 ARG A O 1
ATOM 766 N N . TRP A 1 100 ? 5.959 2.086 -6.241 1.00 95.25 100 TRP A N 1
ATOM 767 C CA . TRP A 1 100 ? 7.182 1.565 -6.821 1.00 95.25 100 TRP A CA 1
ATOM 768 C C . TRP A 1 100 ? 7.369 2.120 -8.220 1.00 95.25 100 TRP A C 1
ATOM 770 O O . TRP A 1 100 ? 6.483 2.763 -8.774 1.00 95.25 100 TRP A O 1
ATOM 780 N N . GLY A 1 101 ? 8.531 1.860 -8.790 1.00 93.56 101 GLY A N 1
ATOM 781 C CA . GLY A 1 101 ? 8.793 2.177 -10.179 1.00 93.56 101 GLY A CA 1
ATOM 782 C C . GLY A 1 101 ? 10.018 1.447 -10.684 1.00 93.56 101 GLY A C 1
ATOM 783 O O . GLY A 1 101 ? 10.708 0.737 -9.944 1.00 93.56 101 GLY A O 1
ATOM 784 N N . TYR A 1 102 ? 10.255 1.615 -11.972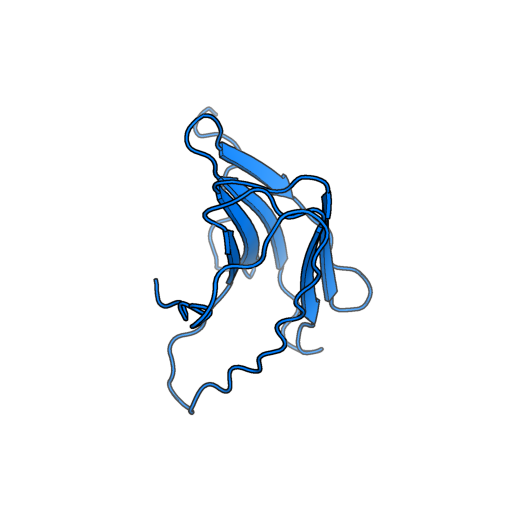 1.00 91.88 102 TYR A N 1
ATOM 785 C CA . TYR A 1 102 ? 11.342 1.002 -12.718 1.00 91.88 102 TYR A CA 1
ATOM 786 C C . TYR A 1 102 ? 12.377 2.063 -13.110 1.00 91.88 102 TYR A C 1
ATOM 788 O O . TYR A 1 102 ? 12.201 3.244 -12.823 1.00 91.88 102 TYR A O 1
ATOM 796 N N . ASP A 1 103 ? 13.471 1.663 -13.757 1.00 85.19 103 ASP A N 1
ATOM 797 C CA . ASP A 1 103 ? 14.589 2.567 -14.084 1.00 85.19 103 ASP A CA 1
ATOM 798 C C . ASP A 1 103 ? 14.184 3.776 -14.944 1.00 85.19 103 ASP A C 1
ATOM 800 O O . ASP A 1 103 ? 14.822 4.824 -14.875 1.00 85.19 103 ASP A O 1
ATOM 804 N N . ALA A 1 104 ? 13.122 3.641 -15.743 1.00 81.50 104 ALA A N 1
ATOM 805 C CA . ALA A 1 104 ? 12.575 4.724 -16.560 1.00 81.50 104 ALA A CA 1
ATOM 806 C C . ALA A 1 104 ? 11.649 5.678 -15.780 1.00 81.50 104 ALA A C 1
ATOM 808 O O . ALA A 1 104 ? 11.351 6.767 -16.272 1.00 81.50 104 ALA A O 1
ATOM 809 N N . ASP A 1 105 ? 11.196 5.284 -14.586 1.00 81.38 105 ASP A N 1
ATOM 810 C CA . ASP A 1 105 ? 10.262 6.063 -13.781 1.00 81.38 105 ASP A CA 1
ATOM 811 C C . ASP A 1 105 ? 11.023 7.011 -12.845 1.00 81.38 105 ASP A C 1
ATOM 813 O O . ASP A 1 105 ? 11.983 6.597 -12.180 1.00 81.38 105 ASP A O 1
ATOM 81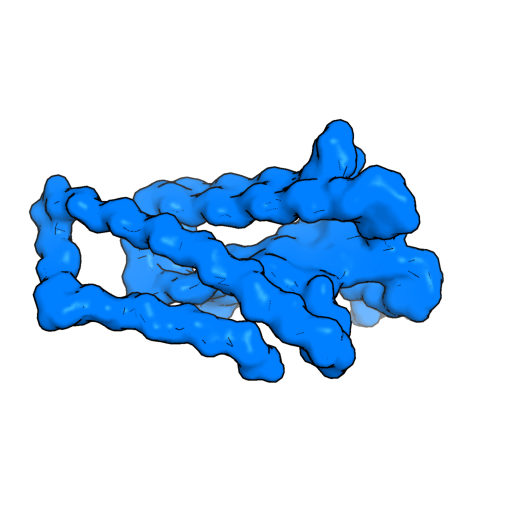7 N N . PRO A 1 106 ? 10.597 8.281 -12.728 1.00 74.75 106 PRO A N 1
ATOM 818 C CA . PRO A 1 106 ? 11.222 9.214 -11.806 1.00 74.75 106 PRO A CA 1
ATOM 819 C C . PRO A 1 106 ? 11.081 8.692 -10.376 1.00 74.75 106 PRO A C 1
ATOM 821 O O . PRO A 1 106 ? 9.975 8.427 -9.901 1.00 74.75 106 PRO A O 1
ATOM 824 N N . LYS A 1 107 ? 12.211 8.571 -9.673 1.00 70.12 107 LYS A N 1
ATOM 825 C CA . LYS A 1 107 ? 12.196 8.256 -8.245 1.00 70.12 107 LYS A CA 1
ATOM 826 C C . LYS A 1 107 ? 11.502 9.395 -7.493 1.00 70.12 107 LYS A C 1
ATOM 828 O O . LYS A 1 107 ? 11.905 10.549 -7.658 1.00 70.12 107 LYS A O 1
ATOM 833 N N . PRO A 1 108 ? 10.488 9.110 -6.666 1.00 66.94 108 PRO A N 1
ATOM 834 C CA . PRO A 1 108 ? 9.900 10.118 -5.807 1.00 66.94 108 PRO A CA 1
ATOM 835 C C . PRO A 1 108 ? 10.949 10.649 -4.824 1.00 66.94 108 PRO A C 1
ATOM 837 O O . PRO A 1 108 ? 11.622 9.882 -4.143 1.00 66.94 108 PRO A O 1
ATOM 840 N N . GLY A 1 109 ? 11.089 11.975 -4.802 1.00 57.41 109 GLY A N 1
ATOM 841 C CA . GLY A 1 109 ? 11.725 12.765 -3.750 1.00 57.41 109 GLY A CA 1
ATOM 842 C C . GLY A 1 109 ? 13.022 12.228 -3.130 1.00 57.41 109 GLY A C 1
ATOM 843 O O . GLY A 1 109 ? 13.044 11.939 -1.939 1.00 57.41 109 GLY A O 1
ATOM 844 N N . HIS A 1 110 ? 14.147 12.286 -3.851 1.00 48.41 110 HIS A N 1
ATOM 845 C CA . HIS A 1 110 ? 15.229 13.086 -3.264 1.00 48.41 110 HIS A CA 1
ATOM 846 C C . HIS A 1 110 ? 14.726 14.533 -3.319 1.00 48.41 110 HIS A C 1
ATOM 848 O O . HIS A 1 110 ? 14.210 14.947 -4.355 1.00 48.41 110 HIS A O 1
ATOM 854 N N . SER A 1 111 ? 14.742 15.227 -2.181 1.00 41.00 111 SER A N 1
ATOM 855 C CA . SER A 1 111 ? 14.264 16.604 -1.998 1.00 41.00 111 SER A CA 1
ATOM 856 C C . SER A 1 111 ? 14.397 17.474 -3.259 1.00 41.00 111 SER A C 1
ATOM 858 O O . SER A 1 111 ? 15.456 17.492 -3.882 1.00 41.00 111 SER A O 1
ATOM 860 N N . ARG A 1 112 ? 13.354 18.245 -3.612 1.00 39.00 112 ARG A N 1
ATOM 861 C CA . ARG A 1 112 ? 13.544 19.477 -4.399 1.00 39.00 112 ARG A CA 1
ATOM 862 C C . ARG A 1 112 ? 14.355 20.417 -3.510 1.00 39.00 112 ARG A C 1
ATOM 864 O O . ARG A 1 112 ? 13.741 21.148 -2.755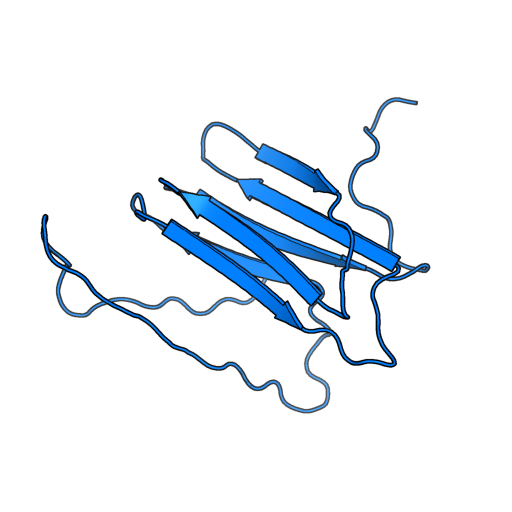 1.00 39.00 112 ARG A O 1
ATOM 871 N N . ASP A 1 113 ? 15.673 20.262 -3.519 1.00 38.41 1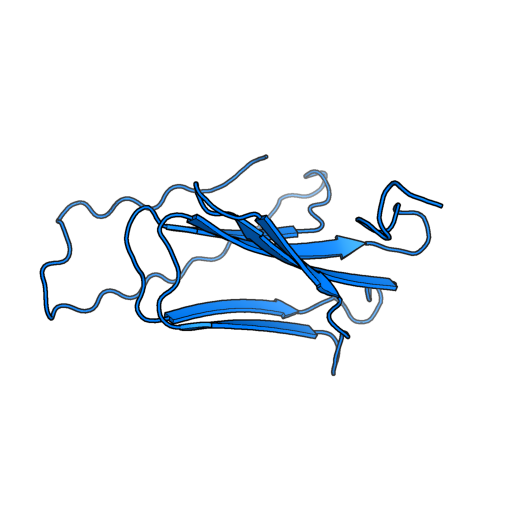13 ASP A N 1
ATOM 872 C CA . ASP A 1 113 ? 16.709 21.218 -3.114 1.00 38.41 113 ASP A CA 1
ATOM 873 C C . ASP A 1 113 ? 18.071 20.508 -3.247 1.00 38.41 113 ASP A C 1
ATOM 875 O O . ASP A 1 113 ? 18.628 20.012 -2.268 1.00 38.41 113 ASP A O 1
ATOM 879 N N . GLU A 1 114 ? 18.567 20.424 -4.485 1.00 33.41 114 GLU A N 1
ATOM 880 C CA . GLU A 1 114 ? 19.998 20.478 -4.828 1.00 33.41 114 GLU A CA 1
ATOM 881 C C . GLU A 1 114 ? 20.154 21.145 -6.203 1.00 33.41 114 GLU A C 1
ATOM 883 O O . GLU A 1 114 ? 19.339 20.834 -7.107 1.00 33.41 114 GLU A O 1
#